Protein 6EKG (pdb70)

B-factor: mean 20.6, std 9.36, range [10.27, 61.26]

Sequence (121 aa):
SIVKTMIVDDSAFMRNILKRILSTTNKYVVIGEAANGADAIKMAEELQPDLISMDIVMPETDGITATKAIKEKTPEIKIVMCTSVVDDQEEQKMMIDAVNAGADGYIVKPFQQAPKILEQFNKLFP

Nearest PDB structures (foldseek):
  6ekh-assembly1_Y  TM=9.527E-01  e=1.911E-18  Methanococcus maripaludis
  7od9-assembly1_B  TM=9.592E-01  e=2.770E-18  Methanococcus maripaludis X1
  7ve6-assembly1_B  TM=9.433E-01  e=2.842E-11  Staphylococcus aureus subsp. aureus Mu50
  5hev-assembly1_A  TM=9.399E-01  e=1.606E-10  Enterococcus faecium SD3B-2
  3cz5-assembly2_B  TM=9.116E-01  e=4.322E-10  Aurantimonas manganoxydans SI85-9A1

Secondary structure (DSSP, 8-state):
--EEEEEE-S-HHHHHHHHHHHHT-SSEEEEEEESSHHHHHHHHHHH--SEEEEES--SSS-HHHHHHHHHHH-TTSEEEEEE-GGGGGGHHHHHHHT--EEEESSP-HHHHHHHHHHH--

Foldseek 3Di:
DAFEEEEEALDPVQVVVVQVLCVVPNHYHYDYYYNALVVVQVVCVVPVTQEYAAEADGPPHGRLNNLLNCCVPPVNRAYEYEEEPVCVVCVVSNVVSPHPYYAYPVHDSVRVCVTVVVVVD

Radius of gyration: 12.62 Å; Cα contacts (8 Å, |Δi|>4): 222; chains: 1; bounding box: 31×34×31 Å

Solvent-accessible surface area: 6257 Å² total; per-residue (Å²): 140,107,7,87,0,0,2,1,5,66,27,52,140,46,38,68,80,2,65,182,25,0,85,114,26,140,51,5,60,44,62,9,5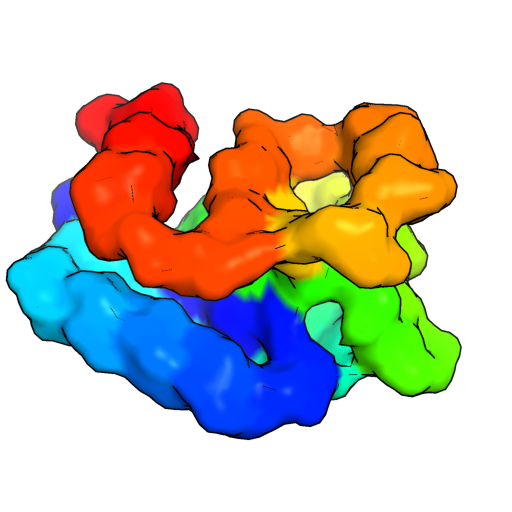6,8,44,26,0,45,76,0,53,128,51,2,100,109,62,79,4,52,0,0,1,0,3,0,74,11,86,163,28,36,0,12,66,0,0,108,26,6,35,129,133,22,76,127,7,64,0,0,0,2,6,18,118,113,4,98,123,56,56,130,56,0,94,123,12,33,21,49,8,54,5,85,18,118,26,115,36,83,137,1,48,104,32,0,61,144,40,40,148

Structure (mmCIF, N/CA/C/O backbone):
data_6EKG
#
_entry.id   6EKG
#
_cell.length_a   44.096
_cell.length_b   44.096
_cell.length_c   123.898
_cell.angle_alpha   90.00
_cell.angle_beta   90.00
_cell.angle_gamma   90.00
#
_symmetry.space_group_name_H-M   'P 41 21 2'
#
loop_
_entity.id
_entity.type
_entity.pdbx_description
1 polymer 'Chemotaxis protein CheY'
2 non-polymer 'MAGNESIUM ION'
3 water water
#
loop_
_atom_site.group_PDB
_atom_site.id
_atom_site.type_symbol
_atom_site.label_atom_id
_atom_site.label_alt_id
_atom_site.label_comp_id
_atom_site.label_asym_id
_atom_site.label_entity_id
_atom_site.label_seq_id
_atom_site.pdbx_PDB_ins_code
_atom_site.Cartn_x
_atom_site.Cartn_y
_atom_site.Cartn_z
_atom_site.occupancy
_atom_site.B_iso_or_equiv
_atom_site.auth_seq_id
_atom_site.auth_comp_id
_atom_site.auth_asym_id
_atom_site.auth_atom_id
_atom_site.pdbx_PDB_model_num
ATOM 1 N N . SER A 1 3 ? -5.366 28.198 -11.409 1.00 41.57 3 SER Y N 1
ATOM 2 C CA . SER A 1 3 ? -5.713 28.078 -12.822 1.00 37.01 3 SER Y CA 1
ATOM 3 C C . SER A 1 3 ? -5.898 26.619 -13.286 1.00 29.72 3 SER Y C 1
ATOM 4 O O . SER A 1 3 ? -6.659 26.393 -14.226 1.00 30.51 3 SER Y O 1
ATOM 7 N N . ILE A 1 4 ? -5.197 25.657 -12.662 1.00 24.80 4 ILE Y N 1
ATOM 8 C CA . ILE A 1 4 ? -5.423 24.224 -12.886 1.00 20.55 4 ILE Y CA 1
ATOM 9 C C . ILE A 1 4 ? -5.823 23.594 -11.557 1.00 20.21 4 ILE Y C 1
ATOM 10 O O . ILE A 1 4 ? -5.185 23.833 -10.528 1.00 22.06 4 ILE Y O 1
ATOM 15 N N . VAL A 1 5 ? -6.881 22.798 -11.583 1.00 17.10 5 VAL Y N 1
ATOM 16 C CA . VAL A 1 5 ? -7.401 22.083 -10.420 1.00 16.86 5 VAL Y CA 1
ATOM 17 C C . VAL A 1 5 ? -7.222 20.590 -10.712 1.00 15.45 5 VAL Y C 1
ATOM 18 O O . VAL A 1 5 ? -7.873 20.032 -11.604 1.00 15.67 5 VAL Y O 1
ATOM 22 N N . LYS A 1 6 ? -6.281 19.969 -10.023 1.00 15.42 6 LYS Y N 1
ATOM 23 C CA . LYS A 1 6 ? -6.035 18.546 -10.210 1.00 14.59 6 LYS Y CA 1
ATOM 24 C C . LYS A 1 6 ? -7.161 17.747 -9.589 1.00 13.15 6 LYS Y C 1
ATOM 25 O O . LYS A 1 6 ? -7.460 17.903 -8.388 1.00 14.58 6 LYS Y O 1
ATOM 31 N N . THR A 1 7 ? -7.776 16.865 -10.387 1.00 13.25 7 THR Y N 1
ATOM 32 C CA . THR A 1 7 ? -9.062 16.281 -10.027 1.00 11.83 7 THR Y CA 1
ATOM 33 C C . THR A 1 7 ? -8.955 14.765 -10.086 1.00 10.98 7 THR Y C 1
ATOM 34 O O . THR A 1 7 ? -8.388 14.211 -11.040 1.00 12.92 7 THR Y O 1
ATOM 38 N N . MET A 1 8 ? -9.560 14.092 -9.103 1.00 11.39 8 MET Y N 1
ATOM 39 C CA . MET A 1 8 ? -9.785 12.655 -9.162 1.00 10.86 8 MET Y CA 1
ATOM 40 C C . MET A 1 8 ? -11.270 12.395 -9.364 1.00 10.70 8 MET Y C 1
ATOM 41 O O . MET A 1 8 ? -12.118 13.098 -8.784 1.00 13.04 8 MET Y O 1
ATOM 46 N N . ILE A 1 9 ? -11.583 11.352 -10.124 1.00 10.51 9 ILE Y N 1
ATOM 47 C CA . ILE A 1 9 ? -12.958 10.910 -10.323 1.00 10.72 9 ILE Y CA 1
ATOM 48 C C . ILE A 1 9 ? -13.104 9.529 -9.724 1.00 10.45 9 ILE Y C 1
ATOM 49 O O . ILE A 1 9 ? -12.366 8.604 -10.117 1.00 12.08 9 ILE Y O 1
ATOM 54 N N . VAL A 1 10 ? -14.074 9.363 -8.822 1.00 10.49 10 VAL Y N 1
ATOM 55 C CA . VAL A 1 10 ? -14.317 8.099 -8.136 1.00 11.14 10 VAL Y CA 1
ATOM 56 C C . VAL A 1 10 ? -15.761 7.681 -8.374 1.00 10.44 10 VAL Y C 1
ATOM 57 O O . VAL A 1 10 ? -16.690 8.418 -8.023 1.00 11.00 10 VAL Y O 1
ATOM 61 N N . ASP A 1 11 ? -15.952 6.496 -8.975 1.00 11.04 11 ASP Y N 1
ATOM 62 C CA . ASP A 1 11 ? -17.301 5.982 -9.216 1.00 11.52 11 ASP Y CA 1
ATOM 63 C C . ASP A 1 11 ? -17.127 4.523 -9.619 1.00 12.31 11 ASP Y C 1
ATOM 64 O O . ASP A 1 11 ? -16.223 4.195 -10.373 1.00 13.49 11 ASP Y O 1
ATOM 69 N N . ASP A 1 12 ? -18.003 3.642 -9.118 1.00 12.86 12 ASP Y N 1
A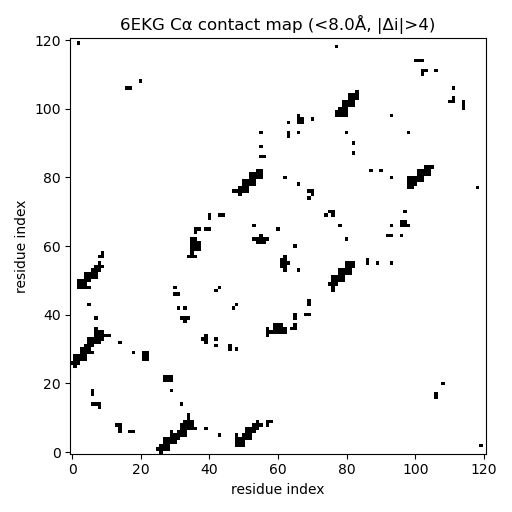TOM 70 C CA . ASP A 1 12 ? -17.942 2.245 -9.544 1.00 14.73 12 ASP Y CA 1
ATOM 71 C C . ASP A 1 12 ? -18.435 2.036 -10.969 1.00 15.28 12 ASP Y C 1
ATOM 72 O O . ASP A 1 12 ? -18.158 0.990 -11.555 1.00 18.22 12 ASP Y O 1
ATOM 77 N N . SER A 1 13 ? -19.109 3.022 -11.566 1.00 14.04 13 SER Y N 1
ATOM 78 C CA . SER A 1 13 ? -19.600 2.924 -12.945 1.00 15.17 13 SER Y CA 1
ATOM 79 C C . SER A 1 13 ? -18.600 3.548 -13.913 1.00 15.03 13 SER Y C 1
ATOM 80 O O . SER A 1 13 ? -18.404 4.761 -13.904 1.00 13.75 13 SER Y O 1
ATOM 83 N N . ALA A 1 14 ? -18.005 2.724 -14.786 1.00 16.96 14 ALA Y N 1
ATOM 84 C CA . ALA A 1 14 ? -17.038 3.246 -15.735 1.00 17.68 14 ALA Y CA 1
ATOM 85 C C . ALA A 1 14 ? -17.691 4.225 -16.691 1.00 16.93 14 ALA Y C 1
ATOM 86 O O . ALA A 1 14 ? -17.079 5.225 -17.053 1.00 17.28 14 ALA Y O 1
ATOM 88 N N . PHE A 1 15 ? -18.927 3.957 -17.130 1.00 16.64 15 PHE Y N 1
ATOM 89 C CA . PHE A 1 15 ? -19.509 4.901 -18.075 1.00 17.76 15 PHE Y CA 1
ATOM 90 C C . PHE A 1 15 ? -19.826 6.250 -17.420 1.00 14.24 15 PHE Y C 1
ATOM 91 O O . PHE A 1 15 ? -19.722 7.282 -18.085 1.00 14.92 15 PHE Y O 1
ATOM 99 N N . MET A 1 16 ? -20.190 6.280 -16.120 1.00 13.82 16 MET Y N 1
ATOM 100 C CA . MET A 1 16 ? -20.353 7.570 -15.461 1.00 13.26 16 MET Y CA 1
ATOM 101 C C . MET A 1 16 ? -19.014 8.280 -15.305 1.00 12.31 16 MET Y C 1
ATOM 102 O O . MET A 1 16 ? -18.926 9.494 -15.481 1.00 13.36 16 MET Y O 1
ATOM 107 N N . ARG A 1 17 ? -17.935 7.547 -14.975 1.00 12.12 17 ARG Y N 1
ATOM 108 C CA . ARG A 1 17 ? -16.614 8.194 -14.957 1.00 11.87 17 ARG Y CA 1
ATOM 109 C C . ARG A 1 17 ? -16.288 8.777 -16.313 1.00 11.97 17 ARG Y C 1
ATOM 110 O O . ARG A 1 17 ? -15.724 9.879 -16.405 1.00 12.52 17 ARG Y O 1
ATOM 118 N N . ASN A 1 18 ? -16.629 8.037 -17.376 1.00 12.68 18 ASN Y N 1
ATOM 119 C CA . ASN A 1 18 ? -16.261 8.499 -18.716 1.00 13.46 18 ASN Y CA 1
ATOM 120 C C . ASN A 1 18 ? -17.017 9.753 -19.105 1.00 12.83 18 ASN Y C 1
ATOM 121 O O . ASN A 1 18 ? -16.438 10.655 -19.720 1.00 13.70 18 ASN Y O 1
ATOM 126 N N . ILE A 1 19 ? -18.307 9.829 -18.763 1.00 13.05 19 ILE Y N 1
ATOM 127 C CA . ILE A 1 19 ? -19.060 11.041 -19.088 1.00 13.24 19 ILE Y CA 1
ATOM 128 C C . ILE A 1 19 ? -18.455 12.229 -18.358 1.00 12.53 19 ILE Y C 1
ATOM 129 O O . ILE A 1 19 ? -18.259 13.303 -18.939 1.00 13.46 19 ILE Y O 1
ATOM 134 N N . LEU A 1 20 ? -18.143 12.057 -17.066 1.00 11.82 20 LEU Y N 1
ATOM 135 C CA . LEU A 1 20 ? -17.582 13.173 -16.313 1.00 11.61 20 LEU Y CA 1
ATOM 136 C C . LEU A 1 20 ? -16.199 13.570 -16.851 1.00 11.54 20 LEU Y C 1
ATOM 137 O O . LEU A 1 20 ? -15.895 14.753 -16.991 1.00 12.47 20 LEU Y O 1
ATOM 142 N N . LYS A 1 21 ? -15.365 12.592 -17.203 1.00 12.04 21 LYS Y N 1
ATOM 143 C CA . LYS A 1 21 ? -14.066 12.904 -17.812 1.00 13.48 21 LYS Y CA 1
ATOM 144 C C . LYS A 1 21 ? -14.234 13.702 -19.094 1.00 13.70 21 LYS Y C 1
ATOM 145 O O . LYS A 1 21 ? -13.507 14.677 -19.332 1.00 14.82 21 LYS Y O 1
ATOM 151 N N . ARG A 1 22 ? -15.212 13.337 -19.923 1.00 13.96 22 ARG Y N 1
ATOM 152 C CA . ARG A 1 22 ? -15.386 14.075 -21.169 1.00 15.39 22 ARG Y CA 1
ATOM 153 C C . ARG A 1 22 ? -15.842 15.495 -20.890 1.00 14.63 22 ARG Y C 1
ATOM 154 O O . ARG A 1 22 ? -15.350 16.431 -21.508 1.00 16.87 22 ARG Y O 1
ATOM 162 N N . ILE A 1 23 ? -16.749 15.683 -19.920 1.00 13.37 23 ILE Y N 1
ATOM 163 C CA . ILE A 1 23 ? -17.171 17.029 -19.564 1.00 14.51 23 ILE Y CA 1
ATOM 164 C C . ILE A 1 23 ? -15.970 17.843 -19.118 1.00 14.90 23 ILE Y C 1
ATOM 165 O O . ILE A 1 23 ? -15.780 18.992 -19.542 1.00 16.54 23 ILE Y O 1
ATOM 170 N N . LEU A 1 24 ? -15.139 17.288 -18.226 1.00 13.89 24 LEU Y N 1
ATOM 171 C CA . LEU A 1 24 ? -14.047 18.085 -17.682 1.00 14.52 24 LEU Y CA 1
ATOM 172 C C . LEU A 1 24 ? -12.952 18.311 -18.720 1.00 16.43 24 LEU Y C 1
ATOM 173 O O . LEU A 1 24 ? -12.203 19.287 -18.598 1.00 17.10 24 LEU Y O 1
ATOM 178 N N . SER A 1 25 ? -12.865 17.433 -19.723 1.00 17.53 25 SER Y N 1
ATOM 179 C CA . SER A 1 25 ? -11.806 17.509 -20.737 1.00 19.37 25 SER Y CA 1
ATOM 180 C C . SER A 1 25 ? -11.918 18.764 -21.556 1.00 21.35 25 SER Y C 1
ATOM 181 O O . SER A 1 25 ? -10.927 19.134 -22.194 1.00 23.98 25 SER Y O 1
ATOM 184 N N . THR A 1 26 ? -13.112 19.378 -21.586 1.00 23.08 26 THR Y N 1
ATOM 185 C CA . THR A 1 26 ? -13.421 20.594 -22.335 1.00 26.94 26 THR Y CA 1
ATOM 186 C C . THR A 1 26 ? -12.993 21.849 -21.605 1.00 26.98 26 THR Y C 1
ATOM 187 O O . THR A 1 26 ? -13.117 22.958 -22.148 1.00 29.62 26 THR Y O 1
ATOM 191 N N . THR A 1 27 ? -12.546 21.691 -20.372 1.00 26.12 27 THR Y N 1
ATOM 192 C CA . THR A 1 27 ? -12.038 22.751 -19.533 1.00 29.53 27 THR Y CA 1
ATOM 193 C C . THR A 1 27 ? -10.515 22.582 -19.482 1.00 31.07 27 THR Y C 1
ATOM 194 O O . THR A 1 27 ? -10.009 21.460 -19.367 1.00 37.99 27 THR Y O 1
ATOM 198 N N . ASN A 1 28 ? -9.777 23.680 -19.602 1.00 26.30 28 ASN Y N 1
ATOM 199 C CA . ASN A 1 28 ? -8.376 23.625 -19.202 1.00 27.21 28 ASN Y CA 1
ATOM 200 C C . ASN A 1 28 ? -8.211 23.540 -17.692 1.00 26.10 28 ASN Y C 1
ATOM 201 O O . ASN A 1 28 ? -7.130 23.191 -17.180 1.00 27.97 28 ASN Y O 1
ATOM 206 N N . LYS A 1 29 ? -9.245 23.867 -16.979 1.00 21.41 29 LYS Y N 1
ATOM 207 C CA . LYS A 1 29 ? -9.082 24.086 -15.559 1.00 19.63 29 LYS Y CA 1
ATOM 208 C C . LYS A 1 29 ? -9.064 22.774 -14.793 1.00 18.20 29 LYS Y C 1
ATOM 209 O O . LYS A 1 29 ? -8.169 22.550 -13.980 1.00 19.58 29 LYS Y O 1
ATOM 215 N N . TYR A 1 30 ? -10.040 21.903 -15.026 1.00 15.55 30 TYR Y N 1
ATOM 216 C CA . TYR A 1 30 ? -10.183 20.701 -14.202 1.00 14.64 30 TYR Y CA 1
ATOM 217 C C . TYR A 1 30 ? -9.500 19.565 -14.942 1.00 15.13 30 TYR Y C 1
ATOM 218 O O . TYR A 1 30 ? -10.026 19.038 -15.925 1.00 18.72 30 TYR Y O 1
ATOM 227 N N . VAL A 1 31 ? -8.296 19.218 -14.489 1.00 13.95 31 VAL Y N 1
ATOM 228 C CA . VAL A 1 31 ? -7.462 18.229 -15.148 1.00 14.46 31 VAL Y CA 1
ATOM 229 C C . VAL A 1 31 ? -7.544 16.936 -14.353 1.00 13.11 31 VAL Y C 1
ATOM 230 O O . VAL A 1 31 ? -7.116 16.875 -13.187 1.00 13.39 31 VAL Y O 1
ATOM 234 N N . VAL A 1 32 ? -8.100 15.899 -14.959 1.00 12.48 32 VAL Y N 1
ATOM 235 C CA . VAL A 1 32 ? -8.267 14.629 -14.268 1.00 12.15 32 VAL Y CA 1
ATOM 236 C C . VAL A 1 32 ? -6.936 13.880 -14.215 1.00 12.00 32 VAL Y C 1
ATOM 237 O O . VAL A 1 32 ? -6.345 13.552 -15.257 1.00 12.78 32 VAL Y O 1
ATOM 241 N N . ILE A 1 33 ? -6.465 13.598 -12.997 1.00 12.17 33 ILE Y N 1
ATOM 242 C CA . ILE A 1 33 ? -5.171 12.959 -12.792 1.00 11.61 33 ILE Y CA 1
ATOM 243 C C . ILE A 1 33 ? -5.278 11.527 -12.313 1.00 11.55 33 ILE Y C 1
ATOM 244 O O . ILE A 1 33 ? -4.269 10.810 -12.345 1.00 12.40 33 ILE Y O 1
ATOM 249 N N . GLY A 1 34 ? -6.469 11.077 -11.916 1.00 11.47 34 GLY Y N 1
ATOM 250 C CA . GLY A 1 34 ? -6.644 9.713 -11.500 1.00 11.63 34 GLY Y CA 1
ATOM 251 C C . GLY A 1 34 ? -8.107 9.367 -11.409 1.00 11.89 34 GLY Y C 1
ATOM 252 O O . GLY A 1 34 ? -8.940 10.246 -11.173 1.00 12.38 34 GLY Y O 1
ATOM 253 N N . GLU A 1 35 ? -8.426 8.081 -11.576 1.00 12.14 35 GLU Y N 1
ATOM 254 C CA . GLU A 1 35 ? -9.762 7.546 -11.384 1.00 11.97 35 GLU Y CA 1
ATOM 255 C C . GLU A 1 35 ? -9.704 6.345 -10.473 1.00 11.85 35 GLU Y C 1
ATOM 256 O O . GLU A 1 35 ? -8.729 5.584 -10.473 1.00 14.82 35 GLU Y O 1
ATOM 262 N N . ALA A 1 36 ? -10.773 6.148 -9.716 1.00 12.62 36 ALA Y N 1
ATOM 263 C CA . ALA A 1 36 ? -10.902 4.963 -8.862 1.00 13.53 36 ALA Y CA 1
ATOM 264 C C . ALA A 1 36 ? -12.332 4.454 -8.925 1.00 13.14 36 ALA Y C 1
ATOM 265 O O . ALA A 1 36 ? -13.264 5.212 -9.197 1.00 12.63 36 ALA Y O 1
ATOM 267 N N . ALA A 1 37 ? -12.500 3.150 -8.657 1.00 14.52 37 ALA Y N 1
ATOM 268 C CA . ALA A 1 37 ? -13.796 2.484 -8.792 1.00 15.30 37 ALA Y CA 1
ATOM 269 C C . ALA A 1 37 ? -14.387 2.044 -7.462 1.00 15.27 37 ALA Y C 1
ATOM 270 O O . ALA A 1 37 ? -15.464 1.442 -7.444 1.00 16.87 37 ALA Y O 1
ATOM 272 N N . ASN A 1 38 ? -13.707 2.289 -6.350 1.00 16.50 38 ASN Y N 1
ATOM 273 C CA . ASN A 1 38 ? -14.273 2.010 -5.028 1.00 17.33 38 ASN Y CA 1
ATOM 274 C C . ASN A 1 38 ? -13.561 2.905 -4.026 1.00 16.80 38 ASN Y C 1
ATOM 275 O O . ASN A 1 38 ? -12.580 3.580 -4.347 1.00 16.79 38 ASN Y O 1
ATOM 280 N N . GLY A 1 39 ? -14.082 2.915 -2.799 1.00 17.19 39 GLY Y N 1
ATOM 281 C CA . GLY A 1 39 ? -13.590 3.846 -1.807 1.00 17.62 39 GLY Y CA 1
ATOM 282 C C . GLY A 1 39 ? -12.202 3.513 -1.289 1.00 18.84 39 GLY Y C 1
ATOM 283 O O . GLY A 1 39 ? -11.457 4.415 -0.901 1.00 19.78 39 GLY Y O 1
ATOM 284 N N . ALA A 1 40 ? -11.854 2.226 -1.222 1.00 20.03 40 ALA Y N 1
ATOM 285 C CA . ALA A 1 40 ? -10.520 1.857 -0.744 1.00 20.56 40 ALA Y CA 1
ATOM 286 C C . ALA A 1 40 ? -9.448 2.331 -1.713 1.00 20.15 40 ALA Y C 1
ATOM 287 O O . ALA A 1 40 ? -8.429 2.918 -1.305 1.00 20.06 40 ALA Y O 1
ATOM 289 N N . ASP A 1 41 ? -9.677 2.111 -3.007 1.00 19.48 41 ASP Y N 1
ATOM 290 C CA . ASP A 1 41 ? -8.739 2.609 -3.997 1.00 18.43 41 ASP Y CA 1
ATOM 291 C C . ASP A 1 41 ? -8.693 4.131 -3.975 1.00 17.96 41 ASP Y C 1
ATOM 292 O O . ASP A 1 41 ? -7.625 4.723 -4.175 1.00 18.44 41 ASP Y O 1
ATOM 297 N N . ALA A 1 42 ? -9.839 4.776 -3.715 1.00 16.87 42 ALA Y N 1
ATOM 298 C CA . ALA A 1 42 ? -9.859 6.232 -3.657 1.00 15.70 42 ALA Y CA 1
ATOM 299 C C . ALA A 1 42 ? -8.976 6.765 -2.538 1.00 15.96 42 ALA Y C 1
ATOM 300 O O . ALA A 1 42 ? -8.291 7.775 -2.713 1.00 16.54 42 ALA Y O 1
ATOM 302 N N . ILE A 1 43 ? -9.041 6.144 -1.362 1.00 17.27 43 ILE Y N 1
ATOM 303 C CA . ILE A 1 43 ? -8.232 6.601 -0.231 1.00 17.62 43 ILE Y CA 1
ATOM 304 C C . ILE A 1 43 ? -6.757 6.510 -0.587 1.00 18.10 43 ILE Y C 1
ATOM 305 O O . ILE A 1 43 ? -5.991 7.455 -0.383 1.00 19.51 43 ILE Y O 1
ATOM 310 N N . LYS A 1 44 ? -6.344 5.367 -1.135 1.00 18.59 44 LYS Y N 1
ATOM 311 C CA . LYS A 1 44 ? -4.931 5.182 -1.447 1.00 20.60 44 LYS Y CA 1
ATOM 312 C C . LYS A 1 44 ? -4.493 6.133 -2.560 1.00 19.24 44 LYS Y C 1
ATOM 313 O O . LYS A 1 44 ? -3.396 6.699 -2.498 1.00 19.84 44 LYS Y O 1
ATOM 319 N N . MET A 1 45 ? -5.319 6.282 -3.607 1.00 18.08 45 MET Y N 1
ATOM 320 C CA . MET A 1 45 ? -4.973 7.162 -4.715 1.00 17.41 45 MET Y CA 1
ATOM 321 C C . MET A 1 45 ? -4.903 8.611 -4.248 1.00 16.70 45 MET Y C 1
ATOM 322 O O . MET A 1 45 ? -4.029 9.370 -4.673 1.00 18.03 45 MET Y O 1
ATOM 327 N N . ALA A 1 46 ? -5.816 9.024 -3.361 1.00 16.57 46 ALA Y N 1
ATOM 328 C CA . ALA A 1 46 ? -5.767 10.389 -2.861 1.00 17.53 46 ALA Y CA 1
ATOM 329 C C . ALA A 1 46 ? -4.464 10.664 -2.129 1.00 19.89 46 ALA Y C 1
ATOM 330 O O . ALA A 1 46 ? -3.881 11.749 -2.256 1.00 21.11 46 ALA Y O 1
ATOM 332 N N . GLU A 1 47 ? -4.008 9.703 -1.328 1.00 19.90 47 GLU Y N 1
ATOM 333 C CA . GLU A 1 47 ? -2.744 9.899 -0.643 1.00 23.41 47 GLU Y CA 1
ATOM 334 C C . GLU A 1 47 ? -1.587 9.995 -1.631 1.00 23.61 47 GLU Y C 1
ATOM 335 O O . GLU A 1 47 ? -0.670 10.808 -1.440 1.00 25.58 47 GLU Y O 1
ATOM 341 N N . GLU A 1 48 ? -1.593 9.150 -2.671 1.00 21.66 48 GLU Y N 1
ATOM 342 C CA . GLU A 1 48 ? -0.492 9.118 -3.638 1.00 22.17 48 GLU Y CA 1
ATOM 343 C C . GLU A 1 48 ? -0.488 10.339 -4.551 1.00 22.39 48 GLU Y C 1
ATOM 344 O O . GLU A 1 48 ? 0.593 10.863 -4.884 1.00 24.96 48 GLU Y O 1
ATOM 350 N N . LEU A 1 49 ? -1.666 10.762 -5.021 1.00 18.62 49 LEU Y N 1
ATOM 351 C CA . LEU A 1 49 ? -1.739 11.814 -6.024 1.00 18.63 49 LEU Y CA 1
ATOM 352 C C . LEU A 1 49 ? -1.905 13.211 -5.445 1.00 17.62 49 LEU Y C 1
ATOM 353 O O . LEU A 1 49 ? -1.612 14.189 -6.130 1.00 20.67 49 LEU Y O 1
ATOM 358 N N . GLN A 1 50 ? -2.444 13.348 -4.235 1.00 18.39 50 GLN Y N 1
ATOM 359 C CA . GLN A 1 50 ? -2.700 14.653 -3.635 1.00 19.98 50 GLN Y CA 1
ATOM 360 C C . GLN A 1 50 ? -3.485 15.577 -4.570 1.00 18.82 50 GLN Y C 1
ATOM 361 O O . GLN A 1 50 ? -3.023 16.673 -4.910 1.00 20.40 50 GLN Y O 1
ATOM 367 N N . PRO A 1 51 ? -4.661 15.158 -5.028 1.00 16.87 51 PRO Y N 1
ATOM 368 C CA . PRO A 1 51 ? -5.479 16.030 -5.874 1.00 16.67 51 PRO Y CA 1
ATOM 369 C C . PRO A 1 51 ? -5.954 17.251 -5.085 1.00 14.61 51 PRO Y C 1
ATOM 370 O O . PRO A 1 51 ? -5.997 17.266 -3.848 1.00 18.37 51 PRO Y O 1
ATOM 374 N N . ASP A 1 52 ? -6.343 18.293 -5.837 1.00 15.42 52 ASP Y N 1
ATOM 375 C CA . ASP A 1 52 ? -7.056 19.425 -5.249 1.00 15.54 52 ASP Y CA 1
ATOM 376 C C . ASP A 1 52 ? -8.530 19.112 -4.988 1.00 15.58 52 ASP Y C 1
ATOM 377 O O . ASP A 1 52 ? -9.116 19.651 -4.026 1.00 15.92 52 ASP Y O 1
ATOM 382 N N . LEU A 1 53 ? -9.122 18.255 -5.815 1.00 14.11 53 LEU Y N 1
ATOM 383 C CA . LEU A 1 53 ? -10.554 18.023 -5.859 1.00 13.26 53 LEU Y CA 1
ATOM 384 C C . LEU A 1 53 ? -10.790 16.552 -6.140 1.00 11.98 53 LEU Y C 1
ATOM 385 O O . LEU A 1 53 ? -10.148 15.977 -7.028 1.00 12.77 53 LEU Y O 1
ATOM 390 N N . ILE A 1 54 ? -11.759 15.965 -5.432 1.00 11.79 54 ILE Y N 1
ATOM 391 C CA . ILE A 1 54 ? -12.237 14.627 -5.729 1.00 11.43 54 ILE Y CA 1
ATOM 392 C C . ILE A 1 54 ? -13.739 14.694 -5.951 1.00 10.96 54 ILE Y C 1
ATOM 393 O O . ILE A 1 54 ? -14.457 15.243 -5.112 1.00 12.38 54 ILE Y O 1
ATOM 398 N N . SER A 1 55 ? -14.199 14.101 -7.058 1.00 10.75 55 SER Y N 1
ATOM 399 C CA . SER A 1 55 ? -15.613 13.795 -7.257 1.00 10.90 55 SER Y CA 1
ATOM 400 C C . SER A 1 55 ? -15.8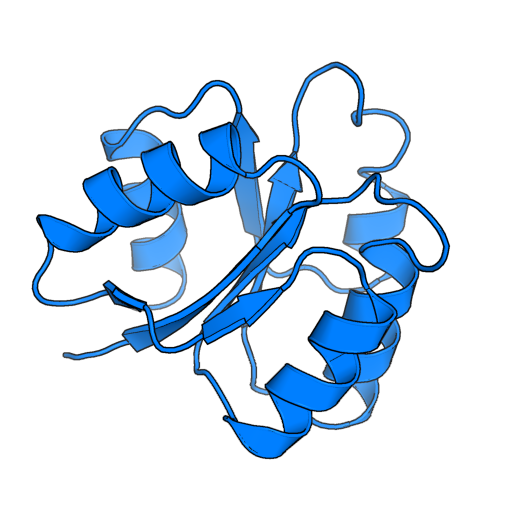40 12.370 -6.758 1.00 10.27 55 SER Y C 1
ATOM 401 O O . SER A 1 55 ? -15.231 11.416 -7.254 1.00 11.28 55 SER Y O 1
ATOM 404 N N . MET A 1 56 ? -16.699 12.236 -5.744 1.00 10.86 56 MET Y N 1
ATOM 405 C CA . MET A 1 56 ? -16.819 11.003 -4.976 1.00 11.07 56 MET Y CA 1
ATOM 406 C C . MET A 1 56 ? -18.237 10.435 -5.077 1.00 10.57 56 MET Y C 1
ATOM 407 O O . MET A 1 56 ? -19.145 10.919 -4.388 1.00 11.25 56 MET Y O 1
ATOM 412 N N . ASP A 1 57 ? -18.428 9.391 -5.887 1.00 10.80 57 ASP Y N 1
ATOM 413 C CA . ASP A 1 57 ? -19.676 8.621 -5.839 1.00 10.85 57 ASP Y CA 1
ATOM 414 C C . ASP A 1 57 ? -19.887 8.130 -4.413 1.00 11.70 57 ASP Y C 1
ATOM 415 O O . ASP A 1 57 ? -18.933 7.856 -3.675 1.00 12.75 57 ASP Y O 1
ATOM 420 N N . ILE A 1 58 ? -21.148 8.026 -4.018 1.00 12.40 58 ILE Y N 1
ATOM 421 C CA . ILE A 1 58 ? -21.434 7.605 -2.644 1.00 14.64 58 ILE Y CA 1
ATOM 422 C C . ILE A 1 58 ? -21.518 6.084 -2.580 1.00 15.76 58 ILE Y C 1
ATOM 423 O O . ILE A 1 58 ? -20.804 5.452 -1.790 1.00 19.47 58 ILE Y O 1
ATOM 428 N N . VAL A 1 59 ? -22.413 5.487 -3.357 1.00 14.90 59 VAL Y N 1
ATOM 429 C CA . VAL A 1 59 ? -22.684 4.056 -3.280 1.00 16.26 59 VAL Y CA 1
ATOM 430 C C . VAL A 1 59 ? -21.705 3.302 -4.176 1.00 16.41 59 VAL Y C 1
ATOM 431 O O . VAL A 1 59 ? -21.766 3.401 -5.412 1.00 17.18 59 VAL Y O 1
ATOM 435 N N . MET A 1 60 ? -20.814 2.555 -3.547 1.00 16.02 60 MET Y N 1
ATOM 436 C CA . MET A 1 60 ? -19.828 1.743 -4.249 1.00 17.40 60 MET Y CA 1
ATOM 437 C C . MET A 1 60 ? -19.614 0.463 -3.450 1.00 18.28 60 MET Y C 1
ATOM 438 O O . MET A 1 60 ? -19.659 0.498 -2.257 1.00 20.12 60 MET Y O 1
ATOM 443 N N . PRO A 1 61 ? -19.307 -0.629 -4.132 1.00 22.30 61 PRO Y N 1
ATOM 444 C CA . PRO A 1 61 ? -19.074 -1.885 -3.415 1.00 23.35 61 PRO Y CA 1
ATOM 445 C C . PRO A 1 61 ? -17.825 -1.867 -2.614 1.00 24.01 61 PRO Y C 1
ATOM 446 O O . PRO A 1 61 ? -16.888 -1.158 -2.902 1.00 24.17 61 PRO Y O 1
ATOM 450 N N . GLU A 1 62 ? -17.861 -2.662 -1.555 1.00 27.29 62 GLU Y N 1
ATOM 451 C CA . GLU A 1 62 ? -16.751 -2.892 -0.643 1.00 29.67 62 GLU Y CA 1
ATOM 452 C C . GLU A 1 62 ? -16.438 -1.766 0.305 1.00 29.58 62 GLU Y C 1
ATOM 453 O O . GLU A 1 62 ? -16.541 -1.934 1.466 1.00 31.58 62 GLU Y O 1
ATOM 459 N N . THR A 1 63 ? -16.065 -0.601 -0.206 1.00 22.99 63 THR Y N 1
ATOM 460 C CA . THR A 1 63 ? -15.824 0.584 0.597 1.00 23.23 63 THR Y CA 1
ATOM 461 C C . THR A 1 63 ? -16.562 1.730 -0.124 1.00 21.72 63 THR Y C 1
ATOM 462 O O . THR A 1 63 ? -16.281 1.991 -1.271 1.00 17.71 63 THR Y O 1
ATOM 466 N N . ASP A 1 64 ? -17.466 2.401 0.563 1.00 18.75 64 ASP Y N 1
ATOM 467 C CA . ASP A 1 64 ? -18.272 3.431 -0.077 1.00 17.11 64 ASP Y CA 1
ATOM 468 C C . ASP A 1 64 ? -17.637 4.814 0.022 1.00 15.49 64 ASP Y C 1
ATOM 469 O O . ASP A 1 64 ? -16.545 4.998 0.572 1.00 16.48 64 ASP Y O 1
ATOM 474 N N . GLY A 1 65 ? -18.316 5.792 -0.581 1.00 14.33 65 GLY Y N 1
ATOM 475 C CA . GLY A 1 65 ? -17.753 7.130 -0.616 1.00 15.13 65 GLY Y CA 1
ATOM 476 C C . GLY A 1 65 ? -17.844 7.861 0.706 1.00 14.32 65 GLY Y C 1
ATOM 477 O O . GLY A 1 65 ? -17.114 8.831 0.894 1.00 15.18 65 GLY Y O 1
ATOM 478 N N . ILE A 1 66 ? -18.724 7.426 1.616 1.00 14.75 66 ILE Y N 1
ATOM 479 C CA . ILE A 1 66 ? -18.748 8.019 2.950 1.00 15.43 66 ILE Y CA 1
ATOM 480 C C . ILE A 1 66 ? -17.481 7.632 3.701 1.00 16.10 66 ILE Y C 1
ATOM 481 O O . ILE A 1 66 ? -16.778 8.484 4.275 1.00 17.32 66 ILE Y O 1
ATOM 486 N N . THR A 1 67 ? -17.199 6.327 3.736 1.00 16.86 67 THR Y N 1
ATOM 487 C CA . THR A 1 67 ? -15.981 5.838 4.381 1.00 18.56 67 THR Y CA 1
ATOM 488 C C . THR A 1 67 ? -14.754 6.516 3.774 1.00 18.17 67 THR Y C 1
ATOM 489 O O . THR A 1 67 ? -13.850 6.954 4.503 1.00 19.42 67 THR Y O 1
ATOM 493 N N . ALA A 1 68 ? -14.715 6.641 2.436 1.00 17.63 68 ALA Y N 1
ATOM 494 C CA . ALA A 1 68 ? -13.543 7.257 1.811 1.00 16.58 68 ALA Y CA 1
ATOM 495 C C . ALA A 1 68 ? -13.438 8.733 2.152 1.00 15.95 68 ALA Y C 1
ATOM 496 O O . ALA A 1 68 ? -12.341 9.241 2.427 1.00 17.44 68 ALA Y O 1
ATOM 498 N N . THR A 1 69 ? -14.561 9.441 2.137 1.00 15.60 69 THR Y N 1
ATOM 499 C CA . THR A 1 69 ? -14.529 10.863 2.459 1.00 15.99 69 THR Y CA 1
ATOM 500 C C . THR A 1 69 ? -14.012 11.093 3.879 1.00 17.18 69 THR Y C 1
ATOM 501 O O . THR A 1 69 ? -13.218 12.003 4.129 1.00 18.83 69 THR Y O 1
ATOM 505 N N . LYS A 1 70 ? -14.530 10.332 4.839 1.00 17.72 70 LYS Y N 1
ATOM 506 C CA . LYS A 1 70 ? -14.057 10.493 6.212 1.00 19.84 70 LYS Y CA 1
ATOM 507 C C . LYS A 1 70 ? -12.568 10.255 6.303 1.00 19.89 70 LYS Y C 1
ATOM 508 O O . LYS A 1 70 ? -11.848 10.989 7.003 1.00 22.27 70 LYS Y O 1
ATOM 514 N N . ALA A 1 71 ? -12.093 9.181 5.667 1.00 19.89 71 ALA Y N 1
ATOM 515 C CA . ALA A 1 71 ? -10.667 8.860 5.763 1.00 20.88 71 ALA Y CA 1
ATOM 516 C C . ALA A 1 71 ? -9.791 9.940 5.144 1.00 21.65 71 ALA Y C 1
ATOM 517 O O . ALA A 1 71 ? -8.745 10.310 5.704 1.00 24.09 71 ALA Y O 1
ATOM 519 N N . ILE A 1 72 ? -10.162 10.403 3.953 1.00 19.78 72 ILE Y N 1
ATOM 520 C CA . ILE A 1 72 ? -9.352 11.411 3.274 1.00 19.51 72 ILE Y CA 1
ATOM 521 C C . ILE A 1 72 ? -9.422 12.731 4.017 1.00 22.12 72 ILE Y C 1
ATOM 522 O O . ILE A 1 72 ? -8.407 13.424 4.168 1.00 24.76 72 ILE Y O 1
ATOM 527 N N . LYS A 1 73 ? -10.590 13.079 4.536 1.00 22.05 73 LYS Y N 1
ATOM 528 C CA . LYS A 1 73 ? -10.690 14.302 5.328 1.00 22.69 73 LYS Y CA 1
ATOM 529 C C . LYS A 1 73 ? -9.845 14.227 6.605 1.00 24.32 73 LYS Y C 1
ATOM 530 O O . LYS A 1 73 ? -9.225 15.221 7.011 1.00 27.70 73 LYS Y O 1
ATOM 536 N N . GLU A 1 74 ? -9.743 13.042 7.211 1.00 24.58 74 GLU Y N 1
ATOM 537 C CA . GLU A 1 74 ? -8.934 12.915 8.430 1.00 26.83 74 GLU Y CA 1
ATOM 538 C C . GLU A 1 74 ? -7.450 13.106 8.134 1.00 28.92 74 GLU Y C 1
ATOM 539 O O . GLU A 1 74 ? -6.718 13.672 8.952 1.00 31.04 74 GLU Y O 1
ATOM 545 N N . LYS A 1 75 ? -6.972 12.646 6.992 1.00 28.08 75 LYS Y N 1
ATOM 546 C CA . LYS A 1 75 ? -5.550 12.714 6.670 1.00 30.23 75 LYS Y CA 1
ATOM 547 C C . LYS A 1 75 ? -5.166 14.049 6.030 1.00 27.55 75 LYS Y C 1
ATOM 548 O O . LYS A 1 75 ? -4.127 14.640 6.365 1.00 28.61 75 LYS Y O 1
ATOM 554 N N . THR A 1 76 ? -5.951 14.488 5.053 1.00 26.40 76 THR Y N 1
ATOM 555 C CA . THR A 1 76 ? -5.616 15.657 4.244 1.00 25.09 76 THR Y CA 1
ATOM 556 C C . THR A 1 76 ? -6.858 16.511 4.076 1.00 24.32 76 THR Y C 1
ATOM 557 O O . THR A 1 76 ? -7.493 16.496 3.018 1.00 23.48 76 THR Y O 1
ATOM 561 N N . PRO A 1 77 ? -7.256 17.248 5.122 1.00 25.43 77 PRO Y N 1
ATOM 562 C CA . PRO A 1 77 ? -8.530 17.995 5.050 1.00 25.99 77 PRO Y CA 1
ATOM 563 C C . PRO A 1 77 ? -8.572 19.089 3.979 1.00 23.06 77 PRO Y C 1
ATOM 564 O O . PRO A 1 77 ? -9.666 19.538 3.605 1.00 24.73 77 PRO Y O 1
ATOM 568 N N . GLU A 1 78 ? -7.422 19.506 3.446 1.00 22.95 78 GLU Y N 1
ATOM 569 C CA . GLU A 1 78 ? -7.419 20.551 2.429 1.00 23.90 78 GLU Y CA 1
ATOM 570 C C . GLU A 1 78 ? -7.968 20.084 1.090 1.00 20.72 78 GLU Y C 1
ATOM 571 O O . GLU A 1 78 ? -8.323 20.938 0.267 1.00 23.26 78 GLU Y O 1
ATOM 577 N N . ILE A 1 79 ? -8.012 18.771 0.843 1.00 20.36 79 ILE Y N 1
ATOM 578 C CA . ILE A 1 79 ? -8.597 18.270 -0.393 1.00 17.98 79 ILE Y CA 1
ATOM 579 C C . ILE A 1 79 ? -10.099 18.552 -0.360 1.00 16.73 79 ILE Y C 1
ATOM 580 O O . ILE A 1 79 ? -10.771 18.206 0.614 1.00 19.50 79 ILE Y O 1
ATOM 585 N N . LYS A 1 80 ? -10.636 19.152 -1.437 1.00 16.79 80 LYS Y N 1
ATOM 586 C CA . LYS A 1 80 ? -12.077 19.357 -1.537 1.00 15.25 80 LYS Y CA 1
ATOM 587 C C . LYS A 1 80 ? -12.702 18.083 -2.084 1.00 14.10 80 LYS Y C 1
ATOM 588 O O . LYS A 1 80 ? -12.214 17.514 -3.073 1.00 15.34 80 LYS Y O 1
ATOM 594 N N . ILE A 1 81 ? -13.784 17.644 -1.448 1.00 13.69 81 ILE Y N 1
ATOM 595 C CA . ILE A 1 81 ? -14.499 16.437 -1.865 1.00 13.20 81 ILE Y CA 1
ATOM 596 C C . ILE A 1 81 ? -15.936 16.806 -2.170 1.00 12.36 81 ILE Y C 1
ATOM 597 O O . ILE A 1 81 ? -16.663 17.296 -1.309 1.00 14.38 81 ILE Y O 1
ATOM 602 N N . VAL A 1 82 ? -16.311 16.617 -3.424 1.00 11.87 82 VAL Y N 1
ATOM 603 C CA . VAL A 1 82 ? -17.652 16.896 -3.942 1.00 11.70 82 VAL Y CA 1
ATOM 604 C C . VAL A 1 82 ? -18.287 15.537 -4.178 1.00 11.93 82 VAL Y C 1
ATOM 605 O O . VAL A 1 82 ? -17.770 14.739 -4.956 1.00 12.51 82 VAL Y O 1
ATOM 609 N N . MET A 1 83 ? -19.409 15.238 -3.502 1.00 11.78 83 MET Y N 1
ATOM 610 C CA . MET A 1 83 ? -20.059 13.953 -3.733 1.00 11.86 83 MET Y CA 1
ATOM 611 C C . MET A 1 83 ? -20.773 13.942 -5.062 1.00 11.40 83 MET Y C 1
ATOM 612 O O . MET A 1 83 ? -21.273 14.966 -5.515 1.00 13.78 83 MET Y O 1
ATOM 617 N N . CYS A 1 84 ? -20.823 12.765 -5.669 1.00 11.54 84 CYS Y N 1
ATOM 618 C CA . CYS A 1 84 ? -21.477 12.580 -6.968 1.00 10.93 84 CYS Y CA 1
ATOM 619 C C . CYS A 1 84 ? -22.708 11.744 -6.682 1.0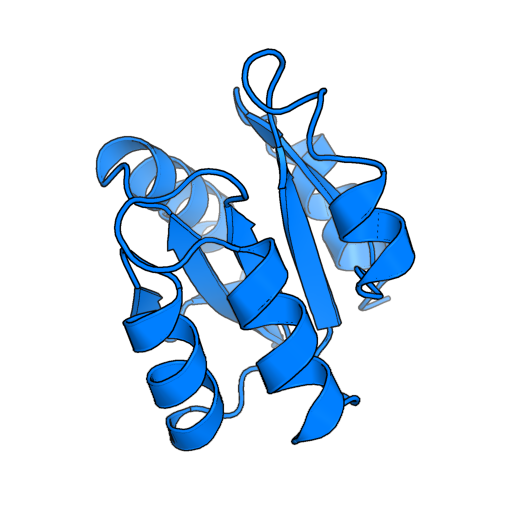0 11.40 84 CYS Y C 1
ATOM 620 O O . CYS A 1 84 ? -22.619 10.520 -6.498 1.00 12.65 84 CYS Y O 1
ATOM 623 N N . THR A 1 85 ? -23.829 12.436 -6.528 1.00 11.40 85 THR Y N 1
ATOM 624 C CA . THR A 1 85 ? -25.062 11.835 -6.037 1.00 11.22 85 THR Y CA 1
ATOM 625 C C . THR A 1 85 ? -26.037 11.573 -7.181 1.00 10.67 85 THR Y C 1
ATOM 626 O O . THR A 1 85 ? -25.757 11.886 -8.341 1.00 12.41 85 THR Y O 1
ATOM 630 N N . SER A 1 86 ? -27.205 11.026 -6.830 1.00 10.50 86 SER Y N 1
ATOM 631 C CA . SER A 1 86 ? -28.267 10.699 -7.783 1.00 11.05 86 SER Y CA 1
ATOM 632 C C . SER A 1 86 ? -29.463 10.273 -6.938 1.00 10.52 86 SER Y C 1
ATOM 633 O O . SER A 1 86 ? -29.320 10.044 -5.735 1.00 11.17 86 SER Y O 1
ATOM 636 N N A VAL A 1 87 ? -30.629 10.129 -7.559 0.69 10.59 87 VAL Y N 1
ATOM 637 N N B VAL A 1 87 ? -30.628 10.104 -7.576 0.31 11.18 87 VAL Y N 1
ATOM 638 C CA A VAL A 1 87 ? -31.830 9.784 -6.802 0.69 11.18 87 VAL Y CA 1
ATOM 639 C CA B VAL A 1 87 ? -31.838 9.807 -6.806 0.31 12.49 87 VAL Y CA 1
ATOM 640 C C A VAL A 1 87 ? -31.624 8.517 -6.000 0.69 12.27 87 VAL Y C 1
ATOM 641 C C B VAL A 1 87 ? -31.705 8.496 -6.038 0.31 12.95 87 VAL Y C 1
ATOM 642 O O A VAL A 1 87 ? -32.023 8.438 -4.830 0.69 13.32 87 VAL Y O 1
ATOM 643 O O B VAL A 1 87 ? -32.220 8.367 -4.920 0.31 13.16 87 VAL Y O 1
ATOM 650 N N . ASP A 1 88 ? -31.008 7.507 -6.607 1.00 12.23 88 ASP Y N 1
ATOM 651 C CA A ASP A 1 88 ? -30.807 6.228 -5.935 0.43 13.51 88 ASP Y CA 1
ATOM 652 C CA B ASP A 1 88 ? -30.824 6.232 -5.924 0.57 13.34 88 ASP Y CA 1
ATOM 653 C C . ASP A 1 88 ? -29.827 6.296 -4.770 1.00 13.39 88 ASP Y C 1
ATOM 654 O O . ASP A 1 88 ? -29.728 5.317 -4.028 1.00 17.10 88 ASP Y O 1
ATOM 663 N N . GLN A 1 89 ? -29.128 7.412 -4.576 1.00 11.93 89 GLN Y N 1
ATOM 664 C CA . GLN A 1 89 ? -28.196 7.596 -3.457 1.00 11.89 89 GLN Y CA 1
ATOM 665 C C . GLN A 1 89 ? -28.717 8.589 -2.427 1.00 11.70 89 GLN Y C 1
ATOM 666 O O . GLN A 1 89 ? -27.998 8.903 -1.475 1.00 12.59 89 GLN Y O 1
ATOM 672 N N . GLU A 1 90 ? -29.937 9.085 -2.580 1.00 12.83 90 GLU Y N 1
ATOM 673 C CA A GLU A 1 90 ? -30.400 10.171 -1.728 0.45 14.58 90 GLU Y CA 1
ATOM 674 C CA B GLU A 1 90 ? -30.471 10.154 -1.739 0.55 14.89 90 GLU Y CA 1
ATOM 675 C C . GLU A 1 90 ? -30.378 9.828 -0.257 1.00 14.19 90 GLU Y C 1
ATOM 676 O O . GLU A 1 90 ? -30.165 10.737 0.570 1.00 16.46 90 GLU Y O 1
ATOM 687 N N . GLN A 1 91 ? -30.586 8.723 0.046 1.00 15.44 91 GLN Y N 1
ATOM 688 C CA . GLN A 1 91 ? -30.633 8.250 1.421 1.00 16.73 91 GLN Y CA 1
ATOM 689 C C . GLN A 1 91 ? -29.277 8.245 2.073 1.00 15.62 91 GLN Y C 1
ATOM 690 O O . GLN A 1 91 ? -29.210 7.989 3.276 1.00 19.96 91 GLN Y O 1
ATOM 696 N N . LYS A 1 92 ? -28.191 8.456 1.363 1.00 13.17 92 LYS Y N 1
ATOM 697 C CA . LYS A 1 92 ? -26.841 8.555 1.914 1.00 12.79 92 LYS Y CA 1
ATOM 698 C C . LYS A 1 92 ? -26.344 9.986 1.958 1.00 11.16 92 LYS Y C 1
ATOM 699 O O . LYS A 1 92 ? -25.213 10.237 2.392 1.00 12.34 92 LYS Y O 1
ATOM 705 N N . MET A 1 93 ? -27.161 10.893 1.450 1.00 11.70 93 MET Y N 1
ATOM 706 C CA A MET A 1 93 ? -26.650 12.334 1.430 0.50 12.84 93 MET Y CA 1
ATOM 707 C CA B MET A 1 93 ? -26.730 12.279 1.433 0.50 12.84 93 MET Y CA 1
ATOM 708 C C . MET A 1 93 ? -26.371 12.999 2.830 1.00 11.89 93 MET Y C 1
ATOM 709 O O . MET A 1 93 ? -25.345 13.682 3.044 1.00 13.01 93 MET Y O 1
ATOM 718 N N . ILE A 1 94 ? -27.258 12.674 3.785 1.00 12.49 94 ILE Y N 1
ATOM 719 C CA . ILE A 1 94 ? -26.996 13.194 5.134 1.00 12.15 94 ILE Y CA 1
ATOM 720 C C . ILE A 1 94 ? -25.713 12.618 5.699 1.00 11.15 94 ILE Y C 1
ATOM 721 O O . ILE A 1 94 ? -24.933 13.324 6.342 1.00 13.02 94 ILE Y O 1
ATOM 726 N N . ASP A 1 95 ? -25.461 11.328 5.455 1.00 12.25 95 ASP Y N 1
ATOM 727 C CA . ASP A 1 95 ? -24.182 10.751 5.883 1.00 13.93 95 ASP Y CA 1
ATOM 728 C C . ASP A 1 95 ? -23.006 11.498 5.256 1.00 12.27 95 ASP Y C 1
ATOM 729 O O . ASP A 1 95 ? -21.963 11.690 5.913 1.00 13.73 95 ASP Y O 1
ATOM 734 N N . ALA A 1 96 ? -23.138 11.923 3.986 1.00 12.54 96 ALA Y N 1
ATOM 735 C CA . AL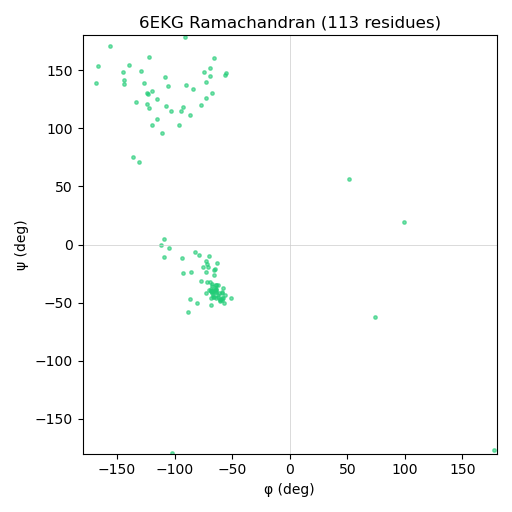A A 1 96 ? -22.069 12.676 3.333 1.00 13.23 96 ALA Y CA 1
ATOM 736 C C . ALA A 1 96 ? -21.919 14.065 3.955 1.00 12.95 96 ALA Y C 1
ATOM 737 O O . ALA A 1 96 ? -20.796 14.544 4.119 1.00 14.93 96 ALA Y O 1
ATOM 739 N N . VAL A 1 97 ? -23.039 14.727 4.292 1.00 13.06 97 VAL Y N 1
ATOM 740 C CA . VAL A 1 97 ? -22.964 16.017 4.981 1.00 14.26 97 VAL Y CA 1
ATOM 741 C C . VAL A 1 97 ? -22.165 15.848 6.274 1.00 14.91 97 VAL Y C 1
ATOM 742 O O . VAL A 1 97 ? -21.210 16.582 6.561 1.00 16.43 97 VAL Y O 1
ATOM 746 N N . ASN A 1 98 ? -22.531 14.849 7.067 1.00 15.28 98 ASN Y N 1
ATOM 747 C CA . ASN A 1 98 ? -21.868 14.623 8.347 1.00 16.21 98 ASN Y CA 1
ATOM 748 C C . ASN A 1 98 ? -20.414 14.207 8.186 1.00 16.76 98 ASN Y C 1
ATOM 749 O O . ASN A 1 98 ? -19.605 14.453 9.079 1.00 19.60 98 ASN Y O 1
ATOM 754 N N . ALA A 1 99 ? -20.058 13.590 7.059 1.00 16.90 99 ALA Y N 1
ATOM 755 C CA . ALA A 1 99 ? -18.685 13.191 6.775 1.00 19.42 99 ALA Y CA 1
ATOM 756 C C . ALA A 1 99 ? -17.826 14.358 6.314 1.00 19.60 99 ALA Y C 1
ATOM 757 O O . ALA A 1 99 ? -16.594 14.184 6.210 1.00 22.54 99 ALA Y O 1
ATOM 759 N N . GLY A 1 100 ? -18.395 15.510 6.043 1.00 18.01 100 GLY Y N 1
ATOM 760 C CA . GLY A 1 100 ? -17.623 16.678 5.697 1.00 25.02 100 GLY Y CA 1
ATOM 761 C C . GLY A 1 100 ? -17.520 16.999 4.217 1.00 19.19 100 GLY Y C 1
ATOM 762 O O . GLY A 1 100 ? -16.619 17.761 3.845 1.00 17.94 100 GLY Y O 1
ATOM 763 N N . ALA A 1 101 ? -18.420 16.481 3.375 1.00 17.05 101 ALA Y N 1
ATOM 764 C CA . ALA A 1 101 ? -18.375 16.832 1.965 1.00 16.29 101 ALA Y CA 1
ATOM 765 C C . ALA A 1 101 ? -18.443 18.343 1.774 1.00 15.78 101 ALA Y C 1
ATOM 766 O O . ALA A 1 101 ? -19.104 19.068 2.532 1.00 18.69 101 ALA Y O 1
ATOM 768 N N . ASP A 1 102 ? -17.745 18.821 0.752 1.00 15.15 102 ASP Y N 1
ATOM 769 C CA . ASP A 1 102 ? -17.677 20.224 0.407 1.00 16.12 102 ASP Y CA 1
ATOM 770 C C . ASP A 1 102 ? -18.684 20.684 -0.639 1.00 16.07 102 ASP Y C 1
ATOM 771 O O . ASP A 1 102 ? -18.809 21.900 -0.853 1.00 17.79 102 ASP Y O 1
ATOM 776 N N . GLY A 1 103 ? -19.368 19.764 -1.315 1.00 15.63 103 GLY Y N 1
ATOM 777 C CA . GLY A 1 103 ? -20.352 20.107 -2.324 1.00 15.62 103 GLY Y CA 1
ATOM 778 C C . GLY A 1 103 ? -20.879 18.832 -2.922 1.00 13.94 103 GLY Y C 1
ATOM 779 O O . GLY A 1 103 ? -20.502 17.728 -2.493 1.00 13.60 103 GLY Y O 1
ATOM 780 N N . TYR A 1 104 ? -21.759 19.007 -3.928 1.00 13.40 104 TYR Y N 1
ATOM 781 C CA . TYR A 1 104 ? -22.415 17.891 -4.592 1.00 12.16 104 TYR Y CA 1
ATOM 782 C C . TYR A 1 104 ? -22.565 18.216 -6.051 1.00 11.77 104 TYR Y C 1
ATOM 783 O O . TYR A 1 104 ? -22.874 19.364 -6.406 1.00 13.80 104 TYR Y O 1
ATOM 792 N N . ILE A 1 105 ? -22.373 17.179 -6.876 1.00 11.32 105 ILE Y N 1
ATOM 793 C CA . ILE A 1 105 ? -22.824 17.208 -8.264 1.00 11.29 105 ILE Y CA 1
ATOM 794 C C . ILE A 1 105 ? -23.765 16.034 -8.438 1.00 11.16 105 ILE Y C 1
ATOM 795 O O . ILE A 1 105 ? -23.780 15.094 -7.631 1.00 11.58 105 ILE Y O 1
ATOM 800 N N . VAL A 1 106 ? -24.580 16.088 -9.489 1.00 11.40 106 VAL Y N 1
ATOM 801 C CA . VAL A 1 106 ? -25.710 15.177 -9.626 1.00 11.54 106 VAL Y CA 1
ATOM 802 C C . VAL A 1 106 ? -25.603 14.418 -10.946 1.00 11.78 106 VAL Y C 1
ATOM 803 O O . VAL A 1 106 ? -25.450 15.032 -12.019 1.00 13.94 106 VAL Y O 1
ATOM 807 N N . LYS A 1 107 ? -25.718 13.093 -10.873 1.00 11.56 107 LYS Y N 1
ATOM 808 C CA . LYS A 1 107 ? -25.985 12.263 -12.044 1.00 12.22 107 LYS Y CA 1
ATOM 809 C C . LYS A 1 107 ? -27.497 12.143 -12.177 1.00 12.11 107 LYS Y C 1
ATOM 810 O O . LYS A 1 107 ? -28.188 11.939 -11.162 1.00 13.46 107 LYS Y O 1
ATOM 816 N N . PRO A 1 108 ? -28.072 12.253 -13.378 1.00 12.19 108 PRO Y N 1
ATOM 817 C CA . PRO A 1 108 ? -27.353 12.351 -14.672 1.00 12.65 108 PRO Y CA 1
ATOM 818 C C . PRO A 1 108 ? -26.703 13.720 -14.843 1.00 11.40 108 PRO Y C 1
ATOM 819 O O . PRO A 1 108 ? -27.272 14.743 -14.518 1.00 13.00 108 PRO Y O 1
ATOM 823 N N . PHE A 1 109 ? -25.492 13.727 -15.393 1.00 11.79 109 PHE Y N 1
ATOM 824 C CA . PHE A 1 109 ? -24.690 14.942 -15.376 1.00 11.73 109 PHE Y CA 1
ATOM 825 C C . PHE A 1 109 ? -25.244 16.049 -16.266 1.00 12.26 109 PHE Y C 1
ATOM 826 O O . PHE A 1 109 ? -25.726 15.809 -17.389 1.00 13.44 109 PHE Y O 1
ATOM 834 N N . GLN A 1 110 ? -25.072 17.281 -15.784 1.00 12.02 110 GLN Y N 1
ATOM 835 C CA A GLN A 1 110 ? -25.300 18.492 -16.566 0.55 14.32 110 GLN Y CA 1
ATOM 836 C CA B GLN A 1 110 ? -25.313 18.506 -16.541 0.45 14.43 110 GLN Y CA 1
ATOM 837 C C . GLN A 1 110 ? -24.040 19.332 -16.450 1.00 12.91 110 GLN Y C 1
ATOM 838 O O . GLN A 1 110 ? -23.705 19.844 -15.366 1.00 13.10 110 GLN Y O 1
ATOM 849 N N . ALA A 1 111 ? -23.328 19.461 -17.559 1.00 14.01 111 ALA Y N 1
ATOM 850 C CA . ALA A 1 111 ? -22.044 20.165 -17.522 1.00 13.58 111 ALA Y CA 1
ATOM 851 C C . ALA A 1 111 ? -22.100 21.527 -16.869 1.00 14.78 111 ALA Y C 1
ATOM 852 O O . ALA A 1 111 ? -21.216 21.827 -16.050 1.00 14.72 111 ALA Y O 1
ATOM 854 N N . PRO A 1 112 ? -23.074 22.392 -17.170 1.00 15.22 112 PRO Y N 1
ATOM 855 C CA . PRO A 1 112 ? -23.056 23.712 -16.531 1.00 17.84 112 PRO Y CA 1
ATOM 856 C C . PRO A 1 112 ? -23.187 23.656 -15.025 1.00 16.46 112 PRO Y C 1
ATOM 857 O O . PRO A 1 112 ? -22.581 24.474 -14.307 1.00 17.50 112 PRO Y O 1
ATOM 861 N N . LYS A 1 113 ? -23.971 22.701 -14.524 1.00 14.74 113 LYS Y N 1
ATOM 862 C CA . LYS A 1 113 ? -24.160 22.576 -13.088 1.00 15.14 113 LYS Y CA 1
ATOM 863 C C . LYS A 1 113 ? -22.888 22.079 -12.424 1.00 14.21 113 LYS Y C 1
ATOM 864 O O . LYS A 1 113 ? -22.547 22.528 -11.327 1.00 15.16 113 LYS Y O 1
ATOM 870 N N . ILE A 1 114 ? -22.186 21.142 -13.063 1.00 13.19 114 ILE Y N 1
ATOM 871 C CA . ILE A 1 114 ? -20.921 20.662 -12.515 1.00 12.98 114 ILE Y CA 1
ATOM 872 C C . ILE A 1 114 ? -19.934 21.800 -12.409 1.00 14.42 114 ILE Y C 1
ATOM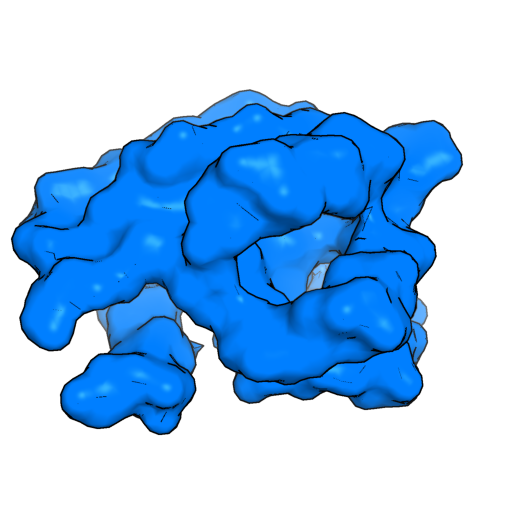 873 O O . ILE A 1 114 ? -19.264 21.971 -11.389 1.00 14.96 114 ILE Y O 1
ATOM 878 N N . LEU A 1 115 ? -19.793 22.567 -13.493 1.00 15.67 115 LEU Y N 1
ATOM 879 C CA . LEU A 1 115 ? -18.817 23.644 -13.496 1.00 16.77 115 LEU Y CA 1
ATOM 880 C C . LEU A 1 115 ? -19.186 24.717 -12.478 1.00 17.23 115 LEU Y C 1
ATOM 881 O O . LEU A 1 115 ? -18.308 25.261 -11.800 1.00 19.15 115 LEU Y O 1
ATOM 886 N N . GLU A 1 116 ? -20.478 25.005 -12.329 1.00 17.74 116 GLU Y N 1
ATOM 887 C CA . GLU A 1 116 ? -20.907 25.942 -11.295 1.00 19.95 116 GLU Y CA 1
ATOM 888 C C . GLU A 1 116 ? -20.459 25.459 -9.922 1.00 17.97 116 GLU Y C 1
ATOM 889 O O . GLU A 1 116 ? -19.950 26.248 -9.102 1.00 19.60 116 GLU Y O 1
ATOM 895 N N . GLN A 1 117 ? -20.654 24.249 -9.663 1.00 15.87 11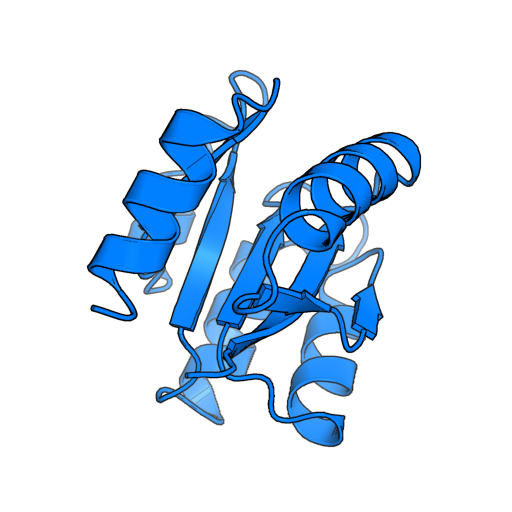7 GLN Y N 1
ATOM 896 C CA . GLN A 1 117 ? -20.350 23.695 -8.358 1.00 15.46 117 GLN Y CA 1
ATOM 897 C C . GLN A 1 117 ? -18.842 23.669 -8.111 1.00 15.27 117 GLN Y C 1
ATOM 898 O O . GLN A 1 117 ? -18.353 24.071 -7.040 1.00 17.61 117 GLN Y O 1
ATOM 904 N N . PHE A 1 118 ? -18.103 23.233 -9.064 1.00 14.78 118 PHE Y N 1
ATOM 905 C CA . PHE A 1 118 ? -16.656 23.209 -8.908 1.00 15.91 118 PHE Y CA 1
ATOM 906 C C . PHE A 1 118 ? -16.095 24.625 -8.795 1.00 17.45 118 PHE Y C 1
ATOM 907 O O . PHE A 1 118 ? -15.235 24.880 -7.945 1.00 19.09 118 PHE Y O 1
ATOM 915 N N . ASN A 1 119 ? -16.561 25.556 -9.665 1.00 17.87 119 ASN Y N 1
ATOM 916 C CA . ASN A 1 119 ? -16.040 26.922 -9.648 1.00 19.51 119 ASN Y CA 1
ATOM 917 C C . ASN A 1 119 ? -16.388 27.670 -8.376 1.00 21.53 119 ASN Y C 1
ATOM 918 O O . ASN A 1 119 ? -15.683 28.604 -8.014 1.00 22.85 119 ASN Y O 1
ATOM 923 N N . LYS A 1 120 ? -17.415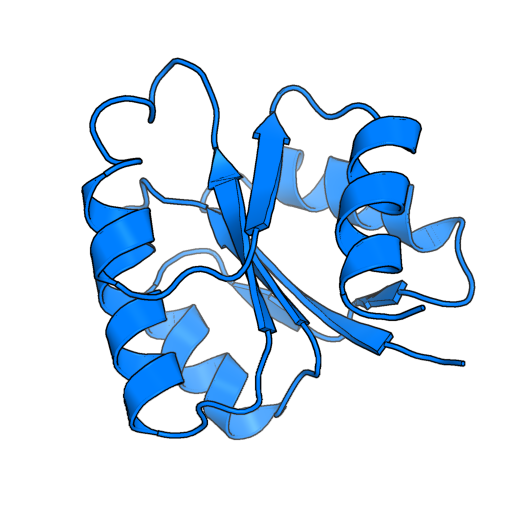 27.256 -7.652 1.00 20.76 120 LYS Y N 1
ATOM 924 C CA . LYS A 1 120 ? -17.706 27.844 -6.354 1.00 22.61 120 LYS Y CA 1
ATOM 925 C C . LYS A 1 120 ? -16.615 27.504 -5.343 1.00 21.79 120 LYS Y C 1
ATOM 926 O O . LYS A 1 120 ? -16.303 28.323 -4.474 1.00 23.98 120 LYS Y O 1
ATOM 932 N N . LEU A 1 121 ? -16.019 26.306 -5.448 1.00 20.05 121 LEU Y N 1
ATOM 933 C CA . LEU A 1 121 ? -14.948 25.881 -4.561 1.00 20.61 121 LEU Y CA 1
ATOM 934 C C . LEU A 1 121 ? -13.586 26.349 -5.027 1.00 20.35 121 LEU Y C 1
ATOM 935 O O . LEU A 1 121 ? -12.682 26.488 -4.195 1.00 23.22 121 LEU Y O 1
ATOM 940 N N . PHE A 1 122 ? -13.446 26.624 -6.320 1.00 20.40 122 PHE Y N 1
ATOM 941 C CA . PHE A 1 122 ? -12.193 27.061 -6.927 1.00 21.67 122 PHE Y CA 1
ATOM 942 C C . PHE A 1 122 ? -12.480 28.296 -7.769 1.00 27.14 122 PHE Y C 1
ATOM 943 O O . PHE A 1 122 ? -12.459 28.242 -9.004 1.00 27.56 122 PHE Y O 1
ATOM 951 N N . PRO A 1 123 ? -12.774 29.436 -7.118 1.00 31.41 123 PRO Y N 1
ATOM 952 C CA . PRO A 1 123 ? -13.136 30.694 -7.784 1.00 36.80 123 PRO Y CA 1
ATOM 953 C C . PRO A 1 123 ? -12.202 31.110 -8.924 1.00 41.55 123 PRO Y C 1
ATOM 954 O O . PRO A 1 123 ? -10.985 30.997 -8.792 1.00 43.88 123 PRO Y O 1
#